Protein AF-A0A8S3Q9R0-F1 (afdb_monomer_lite)

Structure (mmCIF, N/CA/C/O backbone):
data_AF-A0A8S3Q9R0-F1
#
_entry.id   AF-A0A8S3Q9R0-F1
#
loop_
_atom_site.group_PDB
_atom_site.id
_atom_site.type_symbol
_atom_site.label_atom_id
_atom_site.label_alt_id
_atom_site.label_comp_id
_atom_site.label_asym_id
_atom_site.label_entity_id
_atom_site.label_seq_id
_atom_site.pdbx_PDB_ins_code
_atom_site.Cartn_x
_atom_site.Cartn_y
_atom_site.Cartn_z
_atom_site.occupancy
_atom_site.B_iso_or_equiv
_atom_site.auth_seq_id
_atom_site.auth_comp_id
_atom_site.auth_asym_id
_atom_site.auth_atom_id
_atom_site.pdbx_PDB_model_num
ATOM 1 N N . MET A 1 1 ? 3.281 2.546 2.974 1.00 94.62 1 MET A N 1
ATOM 2 C CA . MET A 1 1 ? 2.436 1.358 2.737 1.00 94.62 1 MET A CA 1
ATOM 3 C C . MET A 1 1 ? 1.298 1.338 3.746 1.00 94.62 1 MET A C 1
ATOM 5 O O . MET A 1 1 ? 1.481 1.822 4.859 1.00 94.62 1 MET A O 1
ATOM 9 N N . ALA A 1 2 ? 0.153 0.792 3.354 1.00 97.31 2 ALA A N 1
ATOM 10 C CA . ALA A 1 2 ? -0.956 0.462 4.240 1.00 97.31 2 ALA A CA 1
ATOM 11 C C . ALA A 1 2 ? -1.453 -0.947 3.883 1.00 97.31 2 ALA A C 1
ATOM 13 O O . ALA A 1 2 ? -1.323 -1.352 2.728 1.00 97.31 2 ALA A O 1
ATOM 14 N N . SER A 1 3 ? -1.985 -1.683 4.854 1.00 96.12 3 SER A N 1
ATOM 15 C CA . SER A 1 3 ? -2.584 -3.005 4.641 1.00 96.12 3 SER A CA 1
ATOM 16 C C . SER A 1 3 ? -3.823 -3.167 5.508 1.00 96.12 3 SER A C 1
ATOM 18 O O . SER A 1 3 ? -3.867 -2.636 6.617 1.00 96.12 3 SER A O 1
ATOM 20 N N . ILE A 1 4 ? -4.804 -3.918 5.019 1.00 93.12 4 ILE A N 1
ATOM 21 C CA . ILE A 1 4 ? -6.055 -4.173 5.728 1.00 93.12 4 ILE A CA 1
ATOM 22 C C . ILE A 1 4 ? -6.375 -5.661 5.685 1.00 93.12 4 ILE A C 1
ATOM 24 O O . ILE A 1 4 ? -6.266 -6.297 4.637 1.00 93.12 4 ILE A O 1
ATOM 28 N N . ASN A 1 5 ? -6.756 -6.217 6.830 1.00 89.56 5 ASN A N 1
ATOM 29 C CA . ASN A 1 5 ? -7.342 -7.547 6.893 1.00 89.56 5 ASN A CA 1
ATOM 30 C C . ASN A 1 5 ? -8.866 -7.388 6.948 1.00 89.56 5 ASN A C 1
ATOM 32 O O . ASN A 1 5 ? -9.390 -6.734 7.840 1.00 89.56 5 ASN A O 1
ATOM 36 N N . LEU A 1 6 ? -9.591 -7.965 5.990 1.00 83.06 6 LEU A N 1
ATOM 37 C CA . LEU A 1 6 ? -11.054 -7.853 5.957 1.00 83.06 6 LEU A CA 1
ATOM 38 C C . LEU A 1 6 ? -11.744 -8.804 6.947 1.00 83.06 6 LEU A C 1
ATOM 40 O O . LEU A 1 6 ? -12.882 -8.561 7.329 1.00 83.06 6 LEU A O 1
ATOM 44 N N . LYS A 1 7 ? -11.062 -9.869 7.398 1.00 84.12 7 LYS A N 1
ATOM 45 C CA . LYS A 1 7 ? -11.589 -10.800 8.415 1.00 84.12 7 LYS A CA 1
ATOM 46 C C . LYS A 1 7 ? -11.483 -10.237 9.831 1.00 84.12 7 LYS A C 1
ATOM 48 O O . LYS A 1 7 ? -12.257 -10.606 10.704 1.00 84.12 7 LYS A O 1
ATOM 53 N N . SER A 1 8 ? -10.505 -9.367 10.055 1.00 83.19 8 SER A N 1
ATOM 54 C CA . SER A 1 8 ? -10.305 -8.632 11.299 1.00 83.19 8 SER A CA 1
ATOM 55 C C . SER A 1 8 ? -10.005 -7.191 10.898 1.00 83.19 8 SER A C 1
ATOM 57 O O . SER A 1 8 ? -8.870 -6.985 10.467 1.00 83.19 8 SER A O 1
ATOM 59 N N . PRO A 1 9 ? -10.970 -6.247 10.963 1.00 76.94 9 PRO A N 1
ATOM 60 C CA . PRO A 1 9 ? -10.919 -4.924 10.320 1.00 76.94 9 PRO A CA 1
ATOM 61 C C . PRO A 1 9 ? -9.822 -4.024 10.913 1.00 76.94 9 PRO A C 1
ATOM 63 O O . PRO A 1 9 ? -10.070 -3.030 11.585 1.00 76.94 9 PRO A O 1
ATOM 66 N N . LEU A 1 10 ? -8.576 -4.410 10.668 1.00 87.75 10 LEU A N 1
ATOM 67 C CA . LEU A 1 10 ? -7.362 -3.844 11.215 1.00 87.75 10 LEU A CA 1
ATOM 68 C C . LEU A 1 10 ? -6.610 -3.198 10.063 1.00 87.75 10 LEU A C 1
ATOM 70 O O . LEU A 1 10 ? -6.057 -3.881 9.195 1.00 87.75 10 LEU A O 1
ATOM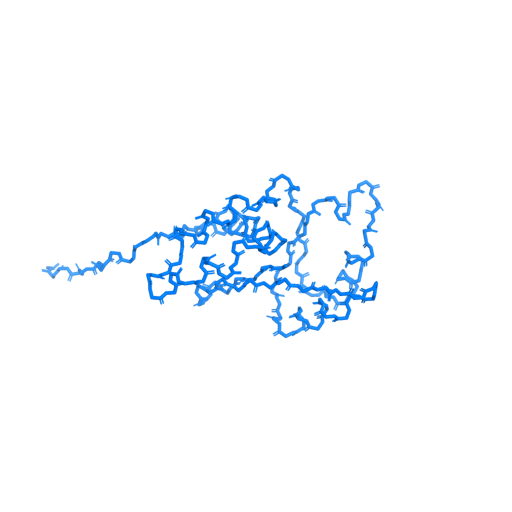 74 N N . LEU A 1 11 ? -6.585 -1.871 10.082 1.00 91.25 11 LEU A N 1
ATOM 75 C CA . LEU A 1 11 ? -5.776 -1.067 9.184 1.00 91.25 11 LEU A CA 1
ATOM 76 C C . LEU A 1 11 ? -4.384 -0.887 9.792 1.00 91.25 11 LEU A C 1
ATOM 78 O O . LEU A 1 11 ? -4.214 -0.246 10.824 1.00 91.25 11 LEU A O 1
ATOM 82 N N . THR A 1 12 ? -3.368 -1.437 9.135 1.00 93.12 12 THR A N 1
ATOM 83 C CA . THR A 1 12 ? -1.968 -1.276 9.539 1.00 93.12 12 THR A CA 1
ATOM 84 C C . THR A 1 12 ? -1.286 -0.245 8.653 1.00 93.12 12 THR A C 1
ATOM 86 O O . THR A 1 12 ? -1.210 -0.407 7.433 1.00 93.12 12 THR A O 1
ATOM 89 N N . LEU A 1 13 ? -0.734 0.800 9.269 1.00 94.62 13 LEU A N 1
ATOM 90 C CA . LEU A 1 13 ? 0.056 1.823 8.587 1.00 94.62 13 LEU A CA 1
ATOM 91 C C . LEU A 1 13 ? 1.547 1.539 8.751 1.00 94.62 13 LEU A C 1
ATOM 93 O O . LEU A 1 13 ? 2.018 1.118 9.805 1.00 94.62 13 LEU A O 1
ATOM 97 N N . SER A 1 14 ? 2.323 1.716 7.685 1.00 94.56 14 SER A N 1
ATOM 98 C CA . SER A 1 14 ? 3.768 1.486 7.732 1.00 94.56 14 SER A CA 1
ATOM 99 C C . SER A 1 14 ? 4.513 2.423 6.794 1.00 94.56 14 SER A C 1
ATOM 101 O O . SER A 1 14 ? 4.346 2.374 5.571 1.00 94.56 14 SER A O 1
ATOM 103 N N . GLN A 1 15 ? 5.368 3.262 7.376 1.00 95.62 15 GLN A N 1
ATOM 104 C CA . GLN A 1 15 ? 6.250 4.172 6.656 1.00 95.62 15 GLN A CA 1
ATOM 105 C C . GLN A 1 15 ? 7.688 3.967 7.126 1.00 95.62 15 GLN A C 1
ATOM 107 O O . GLN A 1 15 ? 7.995 4.121 8.305 1.00 95.62 15 GLN A O 1
ATOM 112 N N . PHE A 1 16 ? 8.563 3.632 6.187 1.00 95.62 16 PHE A N 1
ATOM 113 C CA . PHE A 1 16 ? 9.979 3.394 6.422 1.00 95.62 16 PHE A CA 1
ATOM 114 C C . PHE A 1 16 ? 10.766 3.763 5.166 1.00 95.62 16 PHE A C 1
ATOM 116 O O . PHE A 1 16 ? 10.240 3.687 4.056 1.00 95.62 16 PHE A O 1
ATOM 123 N N . SER A 1 17 ? 12.027 4.145 5.351 1.00 95.81 17 SER A N 1
ATOM 124 C CA . SER A 1 17 ? 12.972 4.303 4.246 1.00 95.81 17 SER A CA 1
ATOM 125 C C . SER A 1 17 ? 13.538 2.943 3.849 1.00 95.81 17 SER A C 1
ATOM 127 O O . SER A 1 17 ? 13.871 2.124 4.718 1.00 95.81 17 SER A O 1
ATOM 129 N N . ASP A 1 18 ? 13.675 2.727 2.546 1.00 96.19 18 ASP A N 1
ATOM 130 C CA . ASP A 1 18 ? 14.187 1.492 1.954 1.00 96.19 18 ASP A CA 1
ATOM 131 C C . ASP A 1 18 ? 15.445 1.757 1.115 1.00 96.19 18 ASP A C 1
ATOM 133 O O . ASP A 1 18 ? 15.799 2.908 0.841 1.00 96.19 18 ASP A O 1
ATOM 137 N N . THR A 1 19 ? 16.129 0.687 0.722 1.00 95.12 19 THR A N 1
ATOM 138 C CA . THR A 1 19 ? 17.221 0.734 -0.255 1.00 95.12 19 THR A CA 1
ATOM 139 C C . THR A 1 19 ? 16.663 0.651 -1.681 1.00 95.12 19 THR A C 1
ATOM 141 O O . THR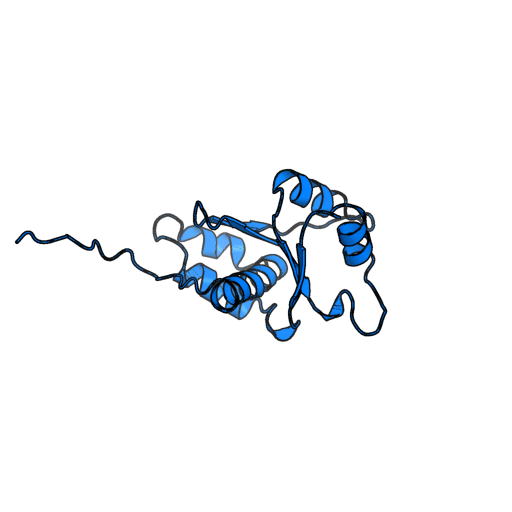 A 1 19 ? 15.516 0.245 -1.873 1.00 95.12 19 THR A O 1
ATOM 144 N N . PRO A 1 20 ? 17.462 0.952 -2.722 1.00 93.19 20 PRO A N 1
ATOM 145 C CA . PRO A 1 20 ? 17.038 0.770 -4.117 1.00 93.19 20 PRO A CA 1
ATOM 146 C C . PRO A 1 20 ? 16.644 -0.669 -4.493 1.00 93.19 20 PRO A C 1
ATOM 148 O O . PRO A 1 20 ? 16.048 -0.884 -5.545 1.00 93.19 20 PRO A O 1
ATOM 151 N N . THR A 1 21 ? 16.996 -1.648 -3.655 1.00 94.81 21 THR A N 1
ATOM 152 C CA . THR A 1 21 ? 16.628 -3.065 -3.786 1.00 94.81 21 THR A CA 1
ATOM 153 C C . THR A 1 21 ? 15.305 -3.422 -3.100 1.00 94.81 21 THR A C 1
ATOM 155 O O . THR A 1 21 ? 14.864 -4.559 -3.217 1.00 94.81 21 THR A O 1
ATOM 158 N N . TYR A 1 22 ? 14.665 -2.476 -2.402 1.00 96.94 22 TYR A N 1
ATOM 159 C CA . TYR A 1 22 ? 13.348 -2.620 -1.768 1.00 96.94 22 TYR A CA 1
ATOM 160 C C . TYR A 1 22 ? 13.205 -3.792 -0.783 1.00 96.94 22 TYR A C 1
ATOM 162 O O . TYR A 1 22 ? 12.107 -4.321 -0.594 1.00 96.94 22 TYR A O 1
ATOM 170 N N . VAL A 1 23 ? 14.299 -4.206 -0.137 1.00 96.94 23 VAL A N 1
ATOM 171 C CA . VAL A 1 23 ? 14.318 -5.398 0.727 1.00 96.94 23 VAL A CA 1
ATOM 172 C C . VAL A 1 23 ? 13.266 -5.297 1.829 1.00 96.94 23 VAL A C 1
ATOM 174 O O . VAL A 1 23 ? 12.520 -6.248 2.044 1.00 96.94 23 VAL A O 1
ATOM 177 N N . LYS A 1 24 ? 13.130 -4.138 2.489 1.00 97.62 24 LYS A N 1
ATOM 178 C CA . LYS A 1 24 ? 12.163 -3.991 3.590 1.00 97.62 24 LYS A CA 1
ATOM 179 C C . LYS A 1 24 ? 10.723 -4.089 3.096 1.00 97.62 24 LYS A C 1
ATOM 181 O O . LYS A 1 24 ? 9.883 -4.689 3.766 1.00 97.62 24 LYS A O 1
ATOM 186 N N . THR A 1 25 ? 10.438 -3.505 1.936 1.00 96.94 25 THR A N 1
ATOM 187 C CA . THR A 1 25 ? 9.112 -3.548 1.310 1.00 96.94 25 THR A CA 1
ATOM 188 C C . THR A 1 25 ? 8.731 -4.979 0.952 1.00 96.94 25 THR A C 1
ATOM 190 O O . THR A 1 25 ? 7.664 -5.439 1.354 1.00 96.94 25 THR A O 1
ATOM 193 N N . ILE A 1 26 ? 9.627 -5.703 0.278 1.00 97.44 26 ILE A N 1
ATOM 194 C CA . ILE A 1 26 ? 9.411 -7.099 -0.113 1.00 97.44 26 ILE A CA 1
ATOM 195 C C . ILE A 1 26 ? 9.248 -8.001 1.111 1.00 97.44 26 ILE A C 1
ATOM 197 O O . ILE A 1 26 ? 8.260 -8.728 1.197 1.00 97.44 26 ILE A O 1
ATOM 201 N N . THR A 1 27 ? 10.143 -7.908 2.099 1.00 97.19 27 THR A N 1
ATOM 202 C CA . THR A 1 27 ? 10.028 -8.687 3.341 1.00 97.19 27 THR A CA 1
ATOM 203 C C . THR A 1 27 ? 8.695 -8.432 4.034 1.00 97.19 27 THR A C 1
ATOM 205 O O . THR A 1 27 ? 8.053 -9.362 4.518 1.00 97.19 27 THR A O 1
ATOM 208 N N . LYS A 1 28 ? 8.223 -7.182 4.062 1.00 96.94 28 LYS A N 1
ATOM 209 C CA . LYS A 1 28 ? 6.943 -6.883 4.698 1.00 96.94 28 LYS A CA 1
ATOM 210 C C . LYS A 1 28 ? 5.753 -7.456 3.924 1.00 96.94 28 LYS A C 1
ATOM 212 O O . LYS A 1 28 ? 4.822 -7.932 4.562 1.00 96.94 28 LYS A O 1
ATOM 217 N N . LEU A 1 29 ? 5.789 -7.473 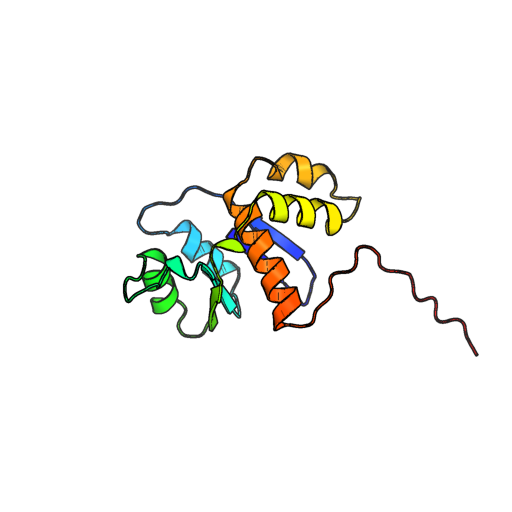2.591 1.00 96.94 29 LEU A N 1
ATOM 218 C CA . LEU A 1 29 ? 4.776 -8.162 1.781 1.00 96.94 29 LEU A CA 1
ATOM 219 C C . LEU A 1 29 ? 4.787 -9.680 2.025 1.00 96.94 29 LEU A C 1
ATOM 221 O O . LEU A 1 29 ? 3.724 -10.272 2.170 1.00 96.94 29 LEU A O 1
ATOM 225 N N . GLN A 1 30 ? 5.965 -10.297 2.158 1.00 96.38 30 GLN A N 1
ATOM 226 C CA . GLN A 1 30 ? 6.093 -11.724 2.486 1.00 96.38 30 GLN A CA 1
ATOM 227 C C . GLN A 1 30 ? 5.507 -12.068 3.861 1.00 96.38 30 GLN A C 1
ATOM 229 O O . GLN A 1 30 ? 4.894 -13.116 4.014 1.00 96.38 30 GLN A O 1
ATOM 234 N N . ILE A 1 31 ? 5.660 -11.184 4.852 1.00 95.44 31 ILE A N 1
ATOM 235 C CA . ILE A 1 31 ? 5.050 -11.359 6.181 1.00 95.44 31 ILE A CA 1
ATOM 236 C C . ILE A 1 31 ? 3.526 -11.198 6.112 1.00 95.44 31 ILE A C 1
ATOM 238 O O . ILE A 1 31 ? 2.799 -11.915 6.793 1.00 95.44 31 ILE A O 1
ATOM 242 N N . LEU A 1 32 ? 3.040 -10.244 5.314 1.00 94.62 32 LEU A N 1
ATOM 243 C CA . LEU A 1 32 ? 1.611 -9.943 5.205 1.00 94.62 32 LEU A CA 1
ATOM 244 C C . LEU A 1 32 ? 0.831 -10.978 4.386 1.00 94.62 32 LEU A C 1
ATOM 246 O O . LEU A 1 32 ? -0.372 -11.098 4.600 1.00 94.62 32 LEU A O 1
ATOM 250 N N . LEU A 1 33 ? 1.489 -11.683 3.458 1.00 94.94 33 LEU A N 1
ATOM 251 C CA . LEU A 1 33 ? 0.871 -12.638 2.526 1.00 94.94 33 LEU A CA 1
ATOM 252 C C . LEU A 1 33 ? -0.414 -12.080 1.873 1.00 94.94 33 LEU A C 1
ATOM 254 O O . LEU A 1 33 ? -1.496 -12.650 2.038 1.00 94.94 33 LEU A O 1
ATOM 258 N N . PRO A 1 34 ? -0.332 -10.936 1.167 1.00 95.25 34 PRO A N 1
ATOM 259 C CA . PRO A 1 34 ? -1.510 -10.285 0.615 1.00 95.25 34 PRO A CA 1
ATOM 260 C C . PRO A 1 34 ? -2.167 -11.134 -0.478 1.00 95.25 34 PRO A C 1
ATOM 262 O O . PRO A 1 34 ? -1.498 -11.683 -1.354 1.00 95.25 34 PRO A O 1
ATOM 265 N N . VAL A 1 35 ? -3.501 -11.165 -0.461 1.00 93.69 35 VAL A N 1
ATOM 266 C CA . VAL A 1 35 ? -4.313 -11.727 -1.556 1.00 93.69 35 VAL A CA 1
ATOM 267 C C . VAL A 1 35 ? -4.339 -10.801 -2.773 1.00 93.69 35 VAL A C 1
ATOM 269 O O . VAL A 1 35 ? -4.428 -11.255 -3.911 1.00 93.69 35 VAL A O 1
ATOM 272 N N . GLU A 1 36 ? -4.219 -9.497 -2.528 1.00 95.44 36 GLU A N 1
ATOM 273 C CA . GLU A 1 36 ? -4.215 -8.461 -3.547 1.00 95.44 36 GLU A CA 1
ATOM 274 C C . GLU A 1 36 ? -3.313 -7.301 -3.115 1.00 95.44 36 GLU A C 1
ATOM 276 O O . GLU A 1 36 ? -3.309 -6.890 -1.950 1.00 95.44 36 GLU A O 1
ATOM 281 N N . ILE A 1 37 ? -2.545 -6.775 -4.064 1.00 97.06 37 ILE A N 1
ATOM 282 C CA . ILE A 1 37 ? -1.706 -5.592 -3.911 1.00 97.06 37 ILE A CA 1
ATOM 283 C C . ILE A 1 37 ? -2.240 -4.523 -4.858 1.00 97.06 37 ILE A C 1
ATOM 285 O O . ILE A 1 37 ? -2.412 -4.755 -6.052 1.00 97.06 37 ILE A O 1
ATOM 289 N N . ILE A 1 38 ? -2.454 -3.320 -4.329 1.00 96.44 38 ILE A N 1
ATOM 290 C CA . ILE A 1 38 ? -2.783 -2.153 -5.143 1.00 96.44 38 ILE A CA 1
ATOM 291 C C . ILE A 1 38 ? -1.575 -1.228 -5.261 1.00 96.44 38 ILE A C 1
ATOM 293 O O . ILE A 1 38 ? -0.861 -0.978 -4.285 1.00 96.44 38 ILE A O 1
ATOM 297 N N . MET A 1 39 ? -1.357 -0.677 -6.451 1.00 96.69 39 MET A N 1
ATOM 298 C CA . MET A 1 39 ? -0.301 0.304 -6.710 1.00 96.69 39 MET A CA 1
ATOM 299 C C . MET A 1 39 ? -0.855 1.487 -7.514 1.00 96.69 39 MET A C 1
ATOM 301 O O . MET A 1 39 ? -1.853 1.334 -8.219 1.00 96.69 39 MET A O 1
ATOM 305 N N . PRO A 1 40 ? -0.245 2.685 -7.434 1.00 96.50 40 PRO A N 1
ATOM 306 C CA . PRO A 1 40 ? -0.619 3.788 -8.311 1.00 96.50 40 PRO A CA 1
ATOM 307 C C . PRO A 1 40 ? -0.487 3.384 -9.783 1.00 96.50 40 PRO A C 1
ATOM 309 O O . PRO A 1 40 ? 0.502 2.758 -10.150 1.00 96.50 40 PRO A O 1
ATOM 312 N N . ASN A 1 41 ? -1.420 3.795 -10.641 1.00 94.81 41 ASN A N 1
ATOM 313 C CA . ASN A 1 41 ? -1.377 3.526 -12.084 1.00 94.81 41 ASN A CA 1
ATOM 314 C C . ASN A 1 41 ? -0.069 4.003 -12.734 1.00 94.81 41 ASN A C 1
ATOM 316 O O . ASN A 1 41 ? 0.460 3.338 -13.616 1.00 94.81 41 ASN A O 1
ATOM 320 N N . THR A 1 42 ? 0.505 5.096 -12.227 1.00 95.00 42 THR A N 1
ATOM 321 C CA . THR A 1 42 ? 1.808 5.632 -12.646 1.00 95.00 42 THR A CA 1
ATOM 322 C C . THR A 1 42 ? 2.977 4.667 -12.407 1.00 95.00 42 THR A C 1
ATOM 324 O O . THR A 1 42 ? 4.075 4.916 -12.891 1.00 95.00 42 THR A O 1
ATOM 327 N N . ALA A 1 43 ? 2.792 3.589 -11.635 1.00 93.69 43 ALA A N 1
ATOM 328 C CA . ALA A 1 43 ? 3.820 2.576 -11.405 1.00 93.69 43 ALA A CA 1
ATOM 329 C C . ALA A 1 43 ? 4.050 1.658 -12.620 1.00 93.69 43 ALA A C 1
ATOM 331 O O . ALA A 1 43 ? 5.099 1.013 -12.681 1.00 93.69 43 ALA A O 1
ATOM 332 N N . CYS A 1 44 ? 3.091 1.605 -13.550 1.00 91.81 44 CYS A N 1
ATOM 333 C CA . CYS A 1 44 ? 3.110 0.774 -14.756 1.00 91.81 44 CYS A CA 1
ATOM 334 C C . CYS A 1 44 ? 2.503 1.494 -15.980 1.00 91.81 44 CYS A C 1
ATOM 336 O O . CYS A 1 44 ? 1.996 0.855 -16.901 1.00 91.81 44 CYS A O 1
ATOM 338 N N . GLU A 1 45 ? 2.490 2.827 -15.977 1.00 89.69 45 GLU A N 1
ATOM 339 C CA . GLU A 1 45 ? 1.841 3.629 -17.017 1.00 89.69 45 GLU A CA 1
ATOM 340 C C . GLU A 1 45 ? 2.670 3.660 -18.312 1.00 89.69 45 GLU A C 1
ATOM 342 O O . GLU A 1 45 ? 3.898 3.764 -18.287 1.00 89.69 45 GLU A O 1
ATOM 347 N N . SER A 1 46 ? 1.989 3.584 -19.461 1.00 79.50 46 SER A N 1
ATOM 348 C CA . SER A 1 46 ? 2.586 3.737 -20.801 1.00 79.50 46 SER A CA 1
ATOM 349 C C . SER A 1 46 ? 3.765 2.796 -21.099 1.00 79.50 46 SER A C 1
ATOM 351 O O . SER A 1 46 ? 4.707 3.174 -21.791 1.00 79.50 46 SER A O 1
ATOM 353 N N . GLY A 1 47 ? 3.731 1.571 -20.564 1.00 76.19 47 GLY A N 1
ATOM 354 C CA . GLY A 1 47 ? 4.772 0.556 -20.775 1.00 76.19 47 GLY A CA 1
ATOM 355 C C . GLY A 1 47 ? 6.030 0.737 -19.918 1.00 76.19 47 GLY A C 1
ATOM 356 O O . GLY A 1 47 ? 6.894 -0.136 -19.922 1.00 76.19 47 GLY A O 1
ATOM 357 N N . ASN A 1 48 ? 6.121 1.816 -19.134 1.00 85.12 48 ASN A N 1
ATOM 358 C CA . ASN A 1 48 ? 7.214 2.030 -18.194 1.00 85.12 48 ASN A CA 1
ATOM 359 C C . ASN A 1 48 ? 6.826 1.488 -16.817 1.00 85.12 48 ASN A C 1
ATOM 361 O O . ASN A 1 48 ? 6.029 2.081 -16.091 1.00 85.12 48 ASN A O 1
ATOM 365 N N . MET A 1 49 ? 7.420 0.356 -16.444 1.00 92.88 49 MET A N 1
ATOM 366 C CA . MET A 1 49 ? 7.278 -0.202 -15.104 1.00 92.88 49 MET A CA 1
ATOM 367 C C . MET A 1 49 ? 8.360 0.351 -14.182 1.00 92.88 49 MET A C 1
ATOM 369 O O . MET A 1 49 ? 9.551 0.350 -14.496 1.00 92.88 49 MET A O 1
ATOM 373 N N . THR A 1 50 ? 7.946 0.824 -13.011 1.00 94.75 50 THR A N 1
ATOM 374 C CA . THR A 1 50 ? 8.895 1.167 -11.950 1.00 94.75 50 THR A CA 1
ATOM 375 C C . THR A 1 50 ? 9.605 -0.090 -11.454 1.00 94.75 50 THR A C 1
ATOM 377 O O . THR A 1 50 ? 9.021 -1.171 -11.423 1.00 94.75 50 THR A O 1
ATOM 380 N N . LYS A 1 51 ? 10.845 0.060 -10.971 1.00 95.00 51 LYS A N 1
ATOM 381 C CA . LYS A 1 51 ? 11.629 -1.056 -10.408 1.00 95.00 51 LYS A CA 1
ATOM 382 C C . LYS A 1 51 ? 10.864 -1.842 -9.341 1.00 95.00 51 LYS A C 1
ATOM 384 O O . LYS A 1 51 ? 10.933 -3.064 -9.323 1.00 95.00 51 LYS A O 1
ATOM 389 N N . LEU A 1 52 ? 10.132 -1.144 -8.469 1.00 95.44 52 LEU A N 1
ATOM 390 C CA . LEU A 1 52 ? 9.322 -1.786 -7.436 1.00 95.44 52 LEU A CA 1
ATOM 391 C C . LEU A 1 52 ? 8.149 -2.571 -8.033 1.00 95.44 52 LEU A C 1
ATOM 393 O O . LEU A 1 52 ? 7.894 -3.680 -7.583 1.00 95.44 52 LEU A O 1
ATOM 397 N N . PHE A 1 53 ? 7.455 -2.020 -9.034 1.00 95.62 53 PHE A N 1
ATOM 398 C CA . PHE A 1 53 ? 6.357 -2.723 -9.700 1.00 95.62 53 PHE A CA 1
ATOM 399 C C . PHE A 1 53 ? 6.849 -4.022 -10.341 1.00 95.62 53 PHE A C 1
ATOM 401 O O . PHE A 1 53 ? 6.277 -5.073 -10.080 1.00 95.62 53 PHE A O 1
ATOM 408 N N . THR A 1 54 ? 7.948 -3.965 -11.101 1.00 95.12 54 THR A N 1
ATOM 409 C CA . THR A 1 54 ? 8.565 -5.157 -11.702 1.00 95.12 54 THR A CA 1
ATOM 410 C C . THR A 1 54 ? 8.954 -6.176 -10.634 1.00 95.12 54 THR A C 1
ATOM 412 O O . THR A 1 54 ? 8.573 -7.334 -10.728 1.00 95.12 54 THR A O 1
ATOM 415 N N . LEU A 1 55 ? 9.619 -5.739 -9.561 1.00 96.25 55 LEU A N 1
ATOM 416 C CA . LEU A 1 55 ? 10.040 -6.629 -8.478 1.00 96.25 55 LEU A CA 1
ATOM 417 C C . LEU A 1 55 ? 8.860 -7.331 -7.787 1.00 96.25 55 LEU A C 1
ATOM 419 O O . LEU A 1 55 ? 8.947 -8.516 -7.477 1.00 96.25 55 LEU A O 1
ATOM 423 N N . VAL A 1 56 ? 7.766 -6.607 -7.536 1.00 96.25 56 VAL A N 1
ATOM 424 C CA . VAL A 1 56 ? 6.550 -7.180 -6.944 1.00 96.25 56 VAL A CA 1
ATOM 425 C C . VAL A 1 56 ? 5.885 -8.148 -7.921 1.00 96.25 56 VAL A C 1
ATOM 427 O O . VAL A 1 56 ? 5.541 -9.257 -7.525 1.00 96.25 56 VAL A O 1
ATOM 430 N N . ASN A 1 57 ? 5.751 -7.758 -9.188 1.00 94.00 57 ASN A N 1
ATOM 431 C CA . ASN A 1 57 ? 5.164 -8.592 -10.233 1.00 94.00 57 ASN A CA 1
ATOM 432 C C . ASN A 1 57 ? 5.927 -9.919 -10.412 1.00 94.00 57 ASN A C 1
ATOM 434 O O . ASN A 1 57 ? 5.307 -10.968 -10.556 1.00 94.00 57 ASN A O 1
ATOM 438 N N . ASP A 1 58 ? 7.259 -9.883 -10.334 1.00 94.75 58 ASP A N 1
ATOM 439 C CA . ASP A 1 58 ? 8.108 -11.064 -10.513 1.00 94.75 58 ASP A CA 1
ATOM 440 C C . ASP A 1 58 ? 8.108 -11.990 -9.285 1.00 94.75 58 ASP A C 1
ATOM 442 O O . ASP A 1 58 ? 8.163 -13.210 -9.426 1.00 94.75 58 ASP A O 1
ATOM 446 N N . GLN A 1 59 ? 8.057 -11.436 -8.067 1.00 95.88 59 GLN A N 1
ATOM 447 C CA . GLN A 1 59 ? 8.139 -12.235 -6.834 1.00 95.88 59 GLN A CA 1
ATOM 448 C C . GLN A 1 59 ? 6.784 -12.720 -6.304 1.00 95.88 59 GLN A C 1
ATOM 450 O O . GLN A 1 59 ? 6.740 -13.705 -5.567 1.00 95.88 59 GLN A O 1
ATOM 455 N N . PHE A 1 60 ? 5.684 -12.056 -6.662 1.00 95.88 60 PHE A N 1
ATOM 456 C CA . PHE A 1 60 ? 4.342 -12.340 -6.144 1.00 95.88 60 PHE A CA 1
ATOM 457 C C . PHE A 1 60 ? 3.384 -12.777 -7.259 1.00 95.88 60 PHE A C 1
ATOM 459 O O . PHE A 1 60 ? 2.270 -12.276 -7.370 1.00 95.88 60 PHE A O 1
ATOM 466 N N . VAL A 1 61 ? 3.798 -13.759 -8.066 1.00 92.69 61 VAL A N 1
ATOM 467 C CA . VAL A 1 61 ? 3.051 -14.251 -9.246 1.00 92.69 61 VAL A CA 1
ATOM 468 C C . VAL A 1 61 ? 1.638 -14.776 -8.952 1.00 92.69 61 VAL A C 1
ATOM 470 O O . VAL A 1 61 ? 0.802 -14.826 -9.847 1.00 92.69 61 VAL A O 1
ATOM 473 N N . ASN A 1 62 ? 1.365 -15.164 -7.703 1.00 92.50 62 ASN A N 1
ATOM 474 C CA . ASN A 1 62 ? 0.062 -15.673 -7.260 1.00 92.50 62 ASN A CA 1
ATOM 475 C C . ASN A 1 62 ? -0.785 -14.613 -6.529 1.00 92.50 62 ASN A C 1
ATOM 477 O O . ASN A 1 62 ? -1.859 -14.932 -6.022 1.00 92.50 62 ASN A O 1
ATOM 481 N N . THR A 1 63 ? -0.301 -13.375 -6.431 1.00 95.69 63 THR A N 1
ATOM 482 C CA . THR A 1 63 ? -1.008 -12.261 -5.795 1.00 95.69 63 THR A CA 1
ATOM 483 C C . THR A 1 63 ? -1.589 -11.359 -6.876 1.00 95.69 63 THR A C 1
ATOM 485 O O . THR A 1 63 ? -0.886 -10.964 -7.803 1.00 95.69 63 THR A O 1
ATOM 488 N N . SER A 1 64 ? -2.869 -10.998 -6.753 1.00 94.50 64 SER A N 1
ATOM 489 C CA . SER A 1 64 ? -3.492 -10.078 -7.709 1.00 94.50 64 SER A CA 1
ATOM 490 C C . SER A 1 64 ? -2.863 -8.688 -7.598 1.00 94.50 64 SER A C 1
ATOM 492 O O . SER A 1 64 ? -2.659 -8.191 -6.487 1.00 94.50 64 SER A O 1
ATOM 494 N N . LEU A 1 65 ? -2.549 -8.060 -8.732 1.00 94.88 65 LEU A N 1
ATOM 495 C CA . LEU A 1 65 ? -1.936 -6.736 -8.783 1.00 94.88 65 LEU A CA 1
ATOM 496 C C . LEU A 1 65 ? -2.849 -5.770 -9.538 1.00 94.88 65 LEU A C 1
ATOM 498 O O . LEU A 1 65 ? -3.060 -5.908 -10.742 1.00 94.88 65 LEU A O 1
ATOM 502 N N . SER A 1 66 ? -3.359 -4.768 -8.824 1.00 93.62 66 SER A N 1
ATOM 503 C CA . SER A 1 66 ? -4.356 -3.829 -9.340 1.00 93.62 66 SER A CA 1
ATOM 504 C C . SER A 1 66 ? -3.817 -2.398 -9.374 1.00 93.62 66 SER A C 1
ATOM 506 O O . SER A 1 66 ? -3.279 -1.874 -8.394 1.00 93.62 66 SER A O 1
ATOM 508 N N . ALA A 1 67 ? -3.978 -1.732 -10.517 1.00 93.81 67 ALA A N 1
ATOM 509 C CA . ALA A 1 67 ? -3.587 -0.338 -10.700 1.00 93.81 67 ALA A CA 1
ATOM 510 C C . ALA A 1 67 ? -4.717 0.615 -10.273 1.00 93.81 67 ALA A C 1
ATOM 512 O O . ALA A 1 67 ? -5.838 0.542 -10.771 1.00 93.81 67 ALA A O 1
ATOM 513 N N . VAL A 1 68 ? -4.412 1.563 -9.385 1.00 94.81 68 VAL A N 1
ATOM 514 C CA . VAL A 1 68 ? -5.359 2.558 -8.855 1.00 94.81 68 VAL A CA 1
ATOM 515 C C . VAL A 1 68 ? -4.919 3.960 -9.261 1.00 94.81 68 VAL A C 1
ATOM 517 O O . VAL A 1 68 ? -3.739 4.292 -9.186 1.00 94.81 68 VAL A O 1
ATOM 520 N N . GLN A 1 69 ? -5.852 4.824 -9.673 1.00 95.12 69 GLN A N 1
ATOM 521 C CA . GLN A 1 69 ? -5.496 6.180 -10.110 1.00 95.12 69 GLN A CA 1
ATOM 522 C C . GLN A 1 69 ? -4.739 6.943 -9.011 1.00 95.12 69 GLN A C 1
ATOM 524 O O . GLN A 1 69 ? -5.211 7.058 -7.876 1.00 95.12 69 GLN A O 1
ATOM 529 N N . ARG A 1 70 ? -3.596 7.543 -9.367 1.00 96.12 70 ARG A N 1
ATOM 530 C CA . ARG A 1 70 ? -2.704 8.269 -8.443 1.00 96.12 70 ARG A CA 1
ATOM 531 C C . ARG A 1 70 ? -3.412 9.338 -7.605 1.00 96.12 70 ARG A C 1
ATOM 533 O O . ARG A 1 70 ? -2.981 9.589 -6.478 1.00 96.12 70 ARG A O 1
ATOM 540 N N . LYS A 1 71 ? -4.498 9.930 -8.115 1.00 96.06 71 LYS A N 1
ATOM 541 C CA . LYS A 1 71 ? -5.313 10.939 -7.414 1.00 96.06 71 LYS A CA 1
ATOM 542 C C . LYS A 1 71 ? -5.915 10.443 -6.092 1.00 96.06 71 LYS A C 1
ATOM 544 O O . LYS A 1 71 ? -6.168 11.254 -5.208 1.00 96.06 71 LYS A O 1
ATOM 549 N N . TYR A 1 72 ? -6.126 9.132 -5.949 1.00 96.56 72 TYR A N 1
ATOM 550 C CA . TYR A 1 72 ? -6.669 8.538 -4.723 1.00 96.56 72 TYR A CA 1
ATOM 551 C C . TYR A 1 72 ? -5.613 8.359 -3.625 1.00 96.56 72 TYR A C 1
ATOM 553 O O . TYR A 1 72 ? -5.965 8.206 -2.460 1.00 96.56 72 TYR A O 1
ATOM 561 N N . PHE A 1 73 ? -4.324 8.442 -3.964 1.00 97.69 73 PHE A N 1
ATOM 562 C CA . PHE A 1 73 ? -3.235 8.424 -2.990 1.00 97.69 73 PHE A CA 1
ATOM 563 C C . PHE A 1 73 ? -3.046 9.826 -2.399 1.00 97.69 73 PHE A C 1
ATOM 565 O O . PHE A 1 73 ? -2.194 10.600 -2.848 1.00 97.69 73 PHE A O 1
ATOM 572 N N . ASN A 1 74 ? -3.879 10.163 -1.416 1.00 97.44 74 ASN A N 1
ATOM 573 C CA . ASN A 1 74 ? -3.983 11.502 -0.843 1.00 97.44 74 ASN A CA 1
ATOM 574 C C . ASN A 1 74 ? -3.873 11.443 0.688 1.00 97.44 74 ASN A C 1
ATOM 576 O O . ASN A 1 74 ? -4.714 10.846 1.350 1.00 97.44 74 ASN A O 1
ATOM 580 N N . GLU A 1 75 ? -2.827 12.053 1.242 1.00 96.94 75 GLU A N 1
ATOM 581 C CA . GLU A 1 75 ? -2.551 12.040 2.684 1.00 96.94 75 GLU A CA 1
ATOM 582 C C . GLU A 1 75 ? -3.673 12.692 3.502 1.00 96.94 75 GLU A C 1
ATOM 584 O O . GLU A 1 75 ? -4.146 12.075 4.452 1.00 96.94 75 GLU A O 1
ATOM 589 N N . ALA A 1 76 ? -4.166 13.862 3.084 1.00 96.06 76 ALA A N 1
ATOM 590 C CA . ALA A 1 76 ? -5.220 14.585 3.794 1.00 96.06 76 ALA A CA 1
ATOM 591 C C . ALA A 1 76 ? -6.524 13.772 3.891 1.00 96.06 76 ALA A C 1
ATOM 593 O O . ALA A 1 76 ? -7.204 13.784 4.915 1.00 96.06 76 ALA A O 1
ATOM 594 N N . ARG A 1 77 ? -6.866 13.011 2.844 1.00 95.75 77 ARG A N 1
ATOM 595 C CA . ARG A 1 77 ? -7.956 12.020 2.900 1.00 95.75 77 ARG A CA 1
ATOM 596 C C . ARG A 1 77 ? -7.614 10.857 3.830 1.00 95.75 77 ARG A C 1
ATOM 598 O O . ARG A 1 77 ? -8.478 10.382 4.554 1.00 95.75 77 ARG A O 1
ATOM 605 N N . GLY A 1 78 ? -6.365 10.404 3.817 1.00 95.31 78 GLY A N 1
ATOM 606 C CA . GLY A 1 78 ? -5.882 9.315 4.662 1.00 95.31 78 GLY A CA 1
ATOM 607 C C . GLY A 1 78 ? -6.037 9.613 6.147 1.00 95.31 78 GLY A C 1
ATOM 608 O O . GLY A 1 78 ? -6.567 8.781 6.876 1.00 95.31 78 GLY A O 1
ATOM 609 N N . ILE A 1 79 ? -5.638 10.808 6.593 1.00 94.50 79 ILE A N 1
ATOM 610 C CA . ILE A 1 79 ? -5.789 11.197 8.000 1.00 94.50 79 ILE A CA 1
ATOM 611 C C . ILE A 1 79 ? -7.260 11.382 8.388 1.00 94.50 79 ILE A C 1
ATOM 613 O O . ILE A 1 79 ? -7.637 11.034 9.502 1.00 94.50 79 ILE A O 1
ATOM 617 N N . GLN A 1 80 ? -8.116 11.848 7.470 1.00 93.75 80 GLN A N 1
ATOM 618 C CA . GLN A 1 80 ? -9.566 11.886 7.700 1.00 93.75 80 GLN A CA 1
ATOM 619 C C . GLN A 1 80 ? -10.137 10.483 7.933 1.00 93.75 80 GLN A C 1
ATOM 621 O O . GLN A 1 80 ? -10.880 10.292 8.889 1.00 93.75 80 GLN A O 1
ATOM 626 N N . TYR A 1 81 ? -9.738 9.495 7.128 1.00 91.94 81 TYR A N 1
ATOM 627 C CA . TYR A 1 81 ? -10.157 8.110 7.343 1.00 91.94 81 TYR A CA 1
ATOM 628 C C . TYR A 1 81 ? -9.638 7.540 8.660 1.00 91.94 81 TYR A C 1
ATOM 630 O O . TYR A 1 81 ? -10.382 6.854 9.348 1.00 91.94 81 TYR A O 1
ATOM 638 N N . VAL A 1 82 ? -8.394 7.838 9.048 1.00 91.19 82 VAL A N 1
ATOM 639 C CA . VAL A 1 82 ? -7.886 7.424 10.366 1.00 91.19 82 VAL A CA 1
ATOM 640 C C . VAL A 1 82 ? -8.751 8.016 11.478 1.00 91.19 82 VAL A C 1
ATOM 642 O O . VAL A 1 82 ? -9.129 7.289 12.382 1.00 91.19 82 VAL A O 1
ATOM 645 N N . LYS A 1 83 ? -9.123 9.296 11.399 1.00 89.81 83 LYS A N 1
ATOM 646 C CA . LYS A 1 83 ? -9.979 9.948 12.405 1.00 89.81 83 LYS A CA 1
ATOM 647 C C . LYS A 1 83 ? -11.361 9.320 12.534 1.00 89.81 83 LYS A C 1
ATOM 649 O O . LYS A 1 83 ? -11.872 9.226 13.640 1.00 89.81 83 LYS A O 1
ATOM 654 N N . GLN A 1 84 ? -11.957 8.950 11.406 1.00 87.94 84 GLN A N 1
ATOM 655 C CA . GLN A 1 84 ? -13.303 8.379 11.351 1.00 87.94 84 GLN A CA 1
ATOM 656 C C . GLN A 1 84 ? -13.304 6.921 11.821 1.00 87.94 84 GLN A C 1
ATOM 658 O O . GLN A 1 84 ? -14.054 6.543 12.712 1.00 87.94 84 GLN A O 1
ATOM 663 N N . LEU A 1 85 ? -12.382 6.120 11.283 1.00 84.94 85 LEU A N 1
ATOM 664 C CA . LEU A 1 85 ? -12.376 4.669 11.459 1.00 84.94 85 LEU A CA 1
ATOM 665 C C . LEU A 1 85 ? -11.638 4.194 12.716 1.00 84.94 85 LEU A C 1
ATOM 667 O O . LEU A 1 85 ? -11.721 3.015 13.064 1.00 84.94 85 LEU A O 1
ATOM 671 N N . CYS A 1 86 ? -10.858 5.060 13.367 1.00 84.88 86 CYS A N 1
ATOM 672 C CA . CYS A 1 86 ? -10.141 4.689 14.580 1.00 84.88 86 CYS A CA 1
ATOM 673 C C . CYS A 1 86 ? -11.109 4.605 15.759 1.00 84.88 86 CYS A C 1
ATOM 675 O O . CYS A 1 86 ? -11.855 5.543 16.038 1.00 84.88 86 CYS A O 1
ATOM 677 N N . VAL A 1 87 ? -11.062 3.489 16.485 1.00 84.06 87 VAL A N 1
ATOM 678 C CA . VAL A 1 87 ? -11.838 3.354 17.718 1.00 84.06 87 VAL A CA 1
ATOM 679 C C . VAL A 1 87 ? -11.289 4.306 18.793 1.00 84.06 87 VAL A C 1
ATOM 681 O O . VAL A 1 87 ? -10.074 4.541 18.836 1.00 84.06 87 VAL A O 1
ATOM 684 N N . PRO A 1 88 ? -12.145 4.872 19.664 1.00 82.62 88 PRO A N 1
ATOM 685 C CA . PRO A 1 88 ? -11.744 5.905 20.625 1.00 82.62 88 PRO A CA 1
ATOM 686 C C . PRO A 1 88 ? -10.544 5.527 21.507 1.00 82.62 88 PRO A C 1
ATOM 688 O O . PRO A 1 88 ? -9.722 6.383 21.851 1.00 82.62 88 PRO A O 1
ATOM 691 N N . GLU A 1 89 ? -10.404 4.240 21.829 1.00 83.00 89 GLU A N 1
ATOM 692 C CA . GLU A 1 89 ? -9.325 3.669 22.639 1.00 83.00 89 GLU A CA 1
ATOM 693 C C . GLU A 1 89 ? -7.938 3.816 21.991 1.00 83.00 89 GLU A C 1
ATOM 695 O O . GLU A 1 89 ? -6.930 3.814 22.695 1.00 83.00 89 GLU A O 1
ATOM 700 N N . PHE A 1 90 ? -7.875 3.991 20.667 1.00 80.38 90 PHE A N 1
ATOM 701 C CA . PHE A 1 90 ? -6.642 4.211 19.905 1.00 80.38 90 PHE A CA 1
ATOM 702 C C . PHE A 1 90 ? -6.533 5.641 19.353 1.00 80.38 90 PHE A C 1
ATOM 704 O O . PHE A 1 90 ? -5.767 5.896 18.426 1.00 80.38 90 PHE A O 1
ATOM 711 N N . SER A 1 91 ? -7.254 6.607 19.926 1.00 79.62 91 SER A N 1
ATOM 712 C CA . SER A 1 91 ? -7.231 8.015 19.486 1.00 79.62 91 SER A CA 1
ATOM 713 C C . SER A 1 91 ? -5.828 8.646 19.446 1.00 79.62 91 SER A C 1
ATOM 715 O O . SER A 1 91 ? -5.565 9.520 18.620 1.00 79.62 91 SER A O 1
ATOM 717 N N . THR A 1 92 ? -4.882 8.164 20.257 1.00 86.50 92 THR A N 1
ATOM 718 C CA . THR A 1 92 ? -3.478 8.615 20.231 1.00 86.50 92 THR A CA 1
ATOM 719 C C . THR A 1 92 ? -2.750 8.277 18.929 1.00 86.50 92 THR A C 1
ATOM 721 O O . THR A 1 92 ? -1.802 8.981 18.572 1.00 86.50 92 THR A O 1
ATOM 724 N N . VAL A 1 93 ? -3.211 7.263 18.184 1.00 85.31 93 VAL A N 1
ATOM 725 C CA . VAL A 1 93 ? -2.637 6.856 16.891 1.00 85.31 93 VAL A CA 1
ATOM 726 C C . VAL A 1 93 ? -2.648 8.015 15.903 1.00 85.31 93 VAL A C 1
ATOM 728 O O . VAL A 1 93 ? -1.692 8.160 15.143 1.00 85.31 93 VAL A O 1
ATOM 731 N N . GLU A 1 94 ? -3.667 8.881 15.938 1.00 85.25 94 GLU A N 1
ATOM 732 C CA . GLU A 1 94 ? -3.731 10.071 15.084 1.00 85.25 94 GLU A CA 1
ATOM 733 C C . GLU A 1 94 ? -2.454 10.916 15.204 1.00 85.25 94 GLU A C 1
ATOM 735 O O . GLU A 1 94 ? -1.845 11.279 14.191 1.00 85.25 94 GLU A O 1
ATOM 740 N N . MET A 1 95 ? -2.016 11.194 16.435 1.00 85.69 95 MET A N 1
ATOM 741 C CA . MET A 1 95 ? -0.843 12.032 16.693 1.00 85.69 95 MET A CA 1
ATOM 742 C C . MET A 1 95 ? 0.435 11.400 16.131 1.00 85.69 95 MET A C 1
ATOM 744 O O . MET A 1 95 ? 1.291 12.102 15.589 1.00 85.69 95 MET A O 1
ATOM 748 N N . GLU A 1 96 ? 0.556 10.073 16.204 1.00 88.12 96 GLU A N 1
ATOM 749 C CA . GLU A 1 96 ? 1.724 9.345 15.702 1.00 88.12 96 GLU A CA 1
ATOM 750 C C . GLU A 1 96 ? 1.793 9.332 14.171 1.00 88.12 96 GLU A C 1
ATOM 752 O O . GLU A 1 96 ? 2.876 9.435 13.576 1.00 88.12 96 GLU A O 1
ATOM 757 N N . VAL A 1 97 ? 0.635 9.207 13.516 1.00 91.12 97 VAL A N 1
ATOM 758 C CA . VAL A 1 97 ? 0.561 9.003 12.065 1.00 91.12 97 VAL A CA 1
ATOM 759 C C . VAL A 1 97 ? 0.433 10.302 11.283 1.00 91.12 97 VAL A C 1
ATOM 761 O O . VAL A 1 97 ? 0.739 10.296 10.096 1.00 91.12 97 VAL A O 1
ATOM 764 N N . THR A 1 98 ? 0.074 11.420 11.924 1.00 90.69 98 THR A N 1
ATOM 765 C CA . THR A 1 98 ? -0.106 12.734 11.268 1.00 90.69 98 THR A CA 1
ATOM 766 C C . THR A 1 98 ? 1.125 13.173 10.464 1.00 90.69 98 THR A C 1
ATOM 768 O O . THR A 1 98 ? 1.005 13.766 9.399 1.00 90.69 98 THR A O 1
ATOM 771 N N . SER A 1 99 ? 2.334 12.829 10.914 1.00 91.06 99 SER A N 1
ATOM 772 C CA . SER A 1 99 ? 3.577 13.146 10.187 1.00 91.06 99 SER A CA 1
ATOM 773 C C . SER A 1 99 ? 3.933 12.146 9.069 1.00 91.06 99 SER A C 1
ATOM 775 O O . SER A 1 99 ?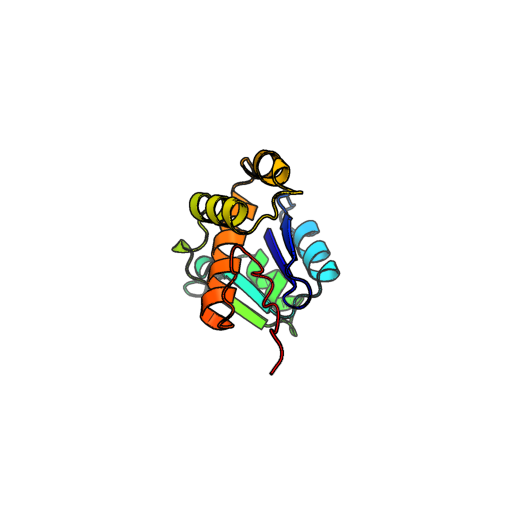 4.958 12.286 8.394 1.00 91.06 99 SER A O 1
ATOM 777 N N . LYS A 1 100 ? 3.132 11.093 8.864 1.00 93.44 100 LYS A N 1
ATOM 778 C CA . LYS A 1 100 ? 3.462 9.939 8.013 1.00 93.44 100 LYS A CA 1
ATOM 779 C C . LYS A 1 100 ? 2.741 9.988 6.663 1.00 93.44 100 LYS A C 1
ATOM 781 O O . LYS A 1 100 ? 1.895 9.153 6.338 1.00 93.44 100 LYS A O 1
ATOM 786 N N . TYR A 1 101 ? 3.151 10.952 5.843 1.00 95.88 101 TYR A N 1
ATOM 787 C CA . TYR A 1 101 ? 2.541 11.255 4.546 1.00 95.88 101 TYR A CA 1
ATOM 788 C C . TYR A 1 101 ? 2.287 10.034 3.642 1.00 95.88 101 TYR A C 1
ATOM 790 O O . TYR A 1 101 ? 1.187 9.850 3.120 1.00 95.88 101 T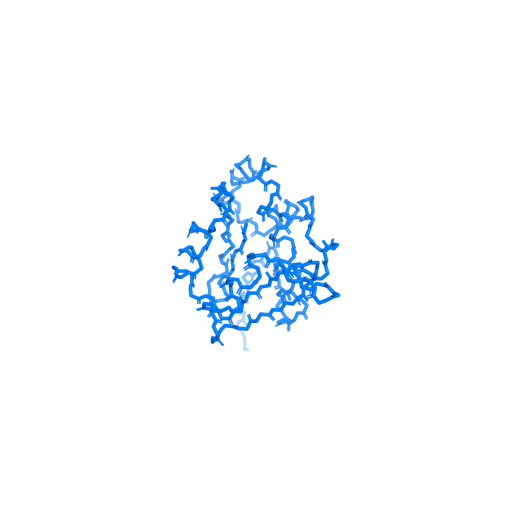YR A O 1
ATOM 798 N N . TYR A 1 102 ? 3.284 9.167 3.449 1.00 96.50 102 TYR A N 1
ATOM 799 C CA . TYR A 1 102 ? 3.204 8.099 2.449 1.00 96.50 102 TYR A CA 1
ATOM 800 C C . TYR A 1 102 ? 2.304 6.940 2.872 1.00 96.50 102 TYR A C 1
ATOM 802 O O . TYR A 1 102 ? 1.663 6.323 2.019 1.00 96.50 102 TYR A O 1
ATOM 810 N N . CYS A 1 103 ? 2.256 6.592 4.163 1.00 96.62 103 CYS A N 1
ATOM 811 C CA . CYS A 1 103 ? 1.320 5.559 4.608 1.00 96.62 103 CYS A CA 1
ATOM 812 C C . CYS A 1 103 ? -0.110 6.085 4.687 1.00 96.62 103 CYS A C 1
ATOM 814 O O . CYS A 1 103 ? -1.010 5.332 4.335 1.00 96.62 103 CYS A O 1
ATOM 816 N N . LEU A 1 104 ? -0.314 7.358 5.038 1.00 97.62 104 LEU A N 1
ATOM 817 C CA . LEU A 1 104 ? -1.632 7.993 4.993 1.00 97.62 104 LEU A CA 1
ATOM 818 C C . LEU A 1 104 ? -2.171 8.072 3.560 1.00 97.62 104 LEU A C 1
ATOM 820 O O . LEU A 1 104 ? -3.296 7.653 3.300 1.00 97.62 104 LEU A O 1
ATOM 824 N N . ALA A 1 105 ? -1.349 8.504 2.600 1.00 98.12 105 ALA A N 1
ATOM 825 C CA . ALA A 1 105 ? -1.736 8.505 1.192 1.00 98.12 105 ALA A CA 1
ATOM 826 C C . ALA A 1 105 ? -2.083 7.093 0.685 1.00 98.12 105 ALA A C 1
ATOM 828 O O . ALA A 1 105 ? -3.061 6.921 -0.038 1.00 98.12 105 ALA A O 1
ATOM 829 N N . ALA A 1 106 ? -1.316 6.073 1.086 1.00 97.94 106 ALA A N 1
ATOM 830 C CA . ALA A 1 106 ? -1.624 4.681 0.756 1.00 97.94 106 ALA A CA 1
ATOM 831 C C . ALA A 1 106 ? -2.922 4.193 1.422 1.00 97.94 106 ALA A C 1
ATOM 833 O O . ALA A 1 106 ? -3.696 3.485 0.784 1.00 97.94 106 ALA A O 1
ATOM 834 N N . ALA A 1 107 ? -3.179 4.589 2.670 1.00 97.06 107 ALA A N 1
ATOM 835 C CA . ALA A 1 107 ? -4.399 4.245 3.391 1.00 97.06 107 ALA A CA 1
ATOM 836 C C . ALA A 1 107 ? -5.641 4.818 2.709 1.00 97.06 107 ALA A C 1
ATOM 838 O O . ALA A 1 107 ? -6.616 4.097 2.536 1.00 97.06 107 ALA A O 1
ATOM 839 N N . ALA A 1 108 ? -5.583 6.070 2.244 1.00 97.19 108 ALA A N 1
ATOM 840 C CA . ALA A 1 108 ? -6.684 6.695 1.515 1.00 97.19 108 ALA A CA 1
ATOM 841 C C . ALA A 1 108 ? -7.081 5.902 0.265 1.00 97.19 108 ALA A C 1
ATOM 843 O O . ALA A 1 108 ? -8.260 5.624 0.049 1.00 97.19 108 ALA A O 1
ATOM 844 N N . ALA A 1 109 ? -6.091 5.508 -0.540 1.00 97.25 109 ALA A N 1
ATOM 845 C CA . ALA A 1 109 ? -6.331 4.702 -1.728 1.00 97.25 109 ALA A CA 1
ATOM 846 C C . ALA A 1 109 ? -6.867 3.310 -1.365 1.00 97.25 109 ALA A C 1
ATOM 848 O O . ALA A 1 109 ? -7.793 2.835 -2.013 1.00 97.25 109 ALA A O 1
ATOM 849 N N . LEU A 1 110 ? -6.317 2.682 -0.320 1.00 95.88 110 LEU A N 1
ATOM 850 C CA . LEU A 1 110 ? -6.712 1.348 0.129 1.00 95.88 110 LEU A CA 1
ATOM 851 C C . LEU A 1 110 ? -8.150 1.305 0.646 1.00 95.88 110 LEU A C 1
ATOM 853 O O . LEU A 1 110 ? -8.925 0.471 0.190 1.00 95.88 110 LEU A O 1
ATOM 857 N N . VAL A 1 111 ? -8.518 2.211 1.553 1.00 93.50 111 VAL A N 1
ATOM 858 C CA . VAL A 1 111 ? -9.886 2.294 2.084 1.00 93.50 111 VAL A CA 1
ATOM 859 C C . VAL A 1 111 ? -10.859 2.552 0.941 1.00 93.50 111 VAL A C 1
ATOM 861 O O . VAL A 1 111 ? -11.828 1.814 0.788 1.00 93.50 111 VAL A O 1
ATOM 864 N N . LYS A 1 112 ? -10.545 3.506 0.053 1.00 92.00 112 LYS A N 1
ATOM 865 C CA . LYS A 1 112 ? -11.408 3.804 -1.093 1.00 92.00 112 LYS A CA 1
ATOM 866 C C . LYS A 1 112 ? -11.565 2.621 -2.049 1.00 92.00 112 LYS A C 1
ATOM 868 O O . LYS A 1 112 ? -12.645 2.421 -2.601 1.00 92.00 112 LYS A O 1
ATOM 873 N N . TYR A 1 113 ? -10.490 1.864 -2.263 1.00 92.69 113 TYR A N 1
ATOM 874 C CA . TYR A 1 113 ? -10.497 0.667 -3.096 1.00 92.69 113 TYR A CA 1
ATOM 875 C C . TYR A 1 113 ? -11.396 -0.418 -2.502 1.00 92.69 113 TYR A C 1
ATOM 877 O O . TYR A 1 113 ? -12.242 -0.959 -3.207 1.00 92.69 113 TYR A O 1
ATOM 885 N N . VAL A 1 114 ? -11.264 -0.684 -1.199 1.00 89.19 114 VAL A N 1
ATOM 886 C CA . VAL A 1 114 ? -12.099 -1.662 -0.491 1.00 89.19 114 VAL A CA 1
ATOM 887 C C . VAL A 1 114 ? -13.569 -1.244 -0.501 1.00 89.19 114 VAL A C 1
ATOM 889 O O . VAL A 1 114 ? -14.418 -2.060 -0.847 1.00 89.19 114 VAL A O 1
ATOM 892 N N . GLU A 1 115 ? -13.876 0.022 -0.208 1.00 85.44 115 GLU A N 1
ATOM 893 C CA . GLU A 1 115 ? -15.251 0.539 -0.252 1.00 85.44 115 GLU A CA 1
ATOM 894 C C . GLU A 1 115 ? -15.900 0.347 -1.627 1.00 85.44 115 GLU A C 1
ATOM 896 O O . GLU A 1 115 ? -17.057 -0.055 -1.728 1.00 85.44 115 GLU A O 1
ATOM 901 N N . PHE A 1 116 ? -15.155 0.641 -2.696 1.00 81.31 116 PHE A N 1
ATOM 902 C CA . PHE A 1 116 ? -15.689 0.638 -4.055 1.00 81.31 116 PHE A CA 1
ATOM 903 C C . PHE A 1 116 ? -15.771 -0.764 -4.672 1.00 81.31 116 PHE A C 1
ATOM 905 O O . PHE A 1 116 ? -16.767 -1.089 -5.310 1.00 81.31 116 PHE A O 1
ATOM 912 N N . ILE A 1 117 ? -14.728 -1.582 -4.512 1.00 71.38 117 ILE A N 1
ATOM 913 C CA . ILE A 1 117 ? -14.607 -2.874 -5.208 1.00 71.38 117 ILE A CA 1
ATOM 914 C C . ILE A 1 117 ? -15.257 -3.998 -4.401 1.00 71.38 117 ILE A C 1
ATOM 916 O O . ILE A 1 117 ? -15.863 -4.892 -4.982 1.00 71.38 117 ILE A O 1
ATOM 920 N N . GLN A 1 118 ? -15.154 -3.958 -3.070 1.00 59.31 118 GLN A N 1
ATOM 921 C CA . GLN A 1 118 ? -15.633 -5.044 -2.208 1.00 59.31 118 GLN A CA 1
ATOM 922 C C . GLN A 1 118 ? -17.050 -4.793 -1.668 1.00 59.31 118 GLN A C 1
ATOM 924 O O . GLN A 1 118 ? -17.588 -5.649 -0.972 1.00 59.31 118 GLN A O 1
ATOM 929 N N . ASN A 1 119 ? -17.663 -3.640 -1.982 1.00 61.25 119 ASN A N 1
ATOM 930 C CA . ASN A 1 119 ? -18.974 -3.218 -1.468 1.00 61.25 119 ASN A CA 1
ATOM 931 C C . ASN A 1 119 ? -19.062 -3.274 0.074 1.00 61.25 119 ASN A C 1
ATOM 933 O O . ASN A 1 119 ? -20.110 -3.567 0.650 1.00 61.25 119 ASN A O 1
ATOM 937 N N . ILE A 1 120 ? -17.934 -3.027 0.747 1.00 64.81 120 ILE A N 1
ATOM 938 C CA . ILE A 1 120 ? -17.838 -2.986 2.206 1.00 64.81 120 ILE A CA 1
ATOM 939 C C . ILE A 1 120 ? -17.943 -1.527 2.631 1.00 64.81 120 ILE A C 1
ATOM 941 O O . ILE A 1 120 ? -17.098 -0.711 2.274 1.00 64.81 120 ILE A O 1
ATOM 945 N N . VAL A 1 121 ? -18.960 -1.200 3.422 1.00 63.59 121 VAL A N 1
ATOM 946 C CA . VAL A 1 121 ? -19.061 0.110 4.068 1.00 63.59 121 VAL A CA 1
ATOM 947 C C . VAL A 1 121 ? -18.426 -0.002 5.447 1.00 63.59 121 VAL A C 1
ATOM 949 O O . VAL A 1 121 ? -18.912 -0.755 6.291 1.00 63.59 121 VAL A O 1
ATOM 952 N N . PHE A 1 122 ? -17.345 0.738 5.686 1.00 60.69 122 PHE A N 1
ATOM 953 C CA . PHE A 1 122 ? -16.863 0.946 7.047 1.00 60.69 122 PHE A CA 1
ATOM 954 C C . PHE A 1 122 ? -17.794 1.955 7.727 1.00 60.69 122 PHE A C 1
ATOM 956 O O . PHE A 1 122 ? -18.000 3.052 7.213 1.00 60.69 122 PHE A O 1
ATOM 963 N N . VAL A 1 123 ? -18.415 1.557 8.837 1.00 57.03 123 VAL A N 1
ATOM 964 C CA . VAL A 1 123 ? -19.369 2.389 9.584 1.00 57.03 123 VAL A CA 1
ATOM 965 C C . VAL A 1 123 ? -18.726 2.793 10.907 1.00 57.03 123 VAL A C 1
ATOM 967 O O . VAL A 1 123 ? -18.241 1.927 11.632 1.00 57.03 123 VAL A O 1
ATOM 970 N N . ASP A 1 124 ? -18.776 4.085 11.241 1.00 55.88 124 ASP A N 1
ATOM 971 C CA . ASP A 1 124 ? -18.155 4.695 12.435 1.00 55.88 124 ASP A CA 1
ATOM 972 C C . ASP A 1 124 ? -18.731 4.204 13.778 1.00 55.88 124 ASP A C 1
ATOM 974 O O . ASP A 1 124 ? -18.333 4.663 14.847 1.00 55.88 124 ASP A O 1
ATOM 978 N N . THR A 1 125 ? -19.706 3.295 13.794 1.00 46.94 125 THR A N 1
ATOM 979 C CA . THR A 1 125 ? -20.341 2.853 15.040 1.00 46.94 125 THR A CA 1
ATOM 980 C C . THR A 1 125 ? -20.995 1.492 14.849 1.00 46.94 125 THR A C 1
ATOM 982 O O . THR A 1 125 ? -21.918 1.341 14.047 1.00 46.94 125 THR A O 1
ATOM 985 N N . ILE A 1 126 ? -20.570 0.499 15.635 1.00 42.78 126 ILE A N 1
ATOM 986 C CA . ILE A 1 126 ? -21.395 -0.680 15.900 1.00 42.78 126 ILE A CA 1
ATOM 987 C C . ILE A 1 126 ? -22.582 -0.165 16.713 1.00 42.78 126 ILE A C 1
ATOM 989 O O . ILE A 1 126 ? -22.491 0.024 17.925 1.00 42.78 126 ILE A O 1
ATOM 993 N N . VAL A 1 127 ? -23.703 0.109 16.050 1.00 35.25 127 VAL A N 1
ATOM 994 C CA . VAL A 1 127 ? -24.974 0.145 16.764 1.00 35.25 127 VAL A CA 1
ATOM 995 C C . VAL A 1 127 ? -25.179 -1.287 17.231 1.00 35.25 127 VAL A C 1
ATOM 997 O O . VAL A 1 127 ? -25.259 -2.194 16.401 1.00 35.25 127 VAL A O 1
ATOM 1000 N N . TRP A 1 128 ? -25.208 -1.511 18.545 1.00 37.47 128 TRP A N 1
ATOM 1001 C CA . TRP A 1 128 ? -25.739 -2.749 19.095 1.00 37.47 128 TRP A CA 1
ATOM 1002 C C . TRP A 1 128 ? -27.134 -2.922 18.502 1.00 37.47 128 TRP A C 1
ATOM 1004 O O . TRP A 1 128 ? -28.086 -2.277 18.942 1.00 37.47 128 TRP A O 1
ATOM 1014 N N . GLN A 1 129 ? -27.265 -3.755 17.470 1.00 35.53 129 GLN A N 1
ATOM 1015 C CA . GLN A 1 129 ? -28.563 -4.250 17.057 1.00 35.53 129 GLN A CA 1
ATOM 1016 C C . GLN A 1 129 ? -28.977 -5.220 18.157 1.00 35.53 129 GLN A C 1
ATOM 1018 O O . GLN A 1 129 ? -28.736 -6.423 18.106 1.00 35.53 129 GLN A O 1
ATOM 1023 N N . GLN A 1 130 ? -29.527 -4.648 19.225 1.00 40.03 130 GLN A N 1
ATOM 1024 C CA . GLN A 1 130 ? -30.281 -5.379 20.214 1.00 40.03 130 GLN A CA 1
ATOM 1025 C C . GLN A 1 130 ? -31.468 -5.956 19.446 1.00 40.03 130 GLN A C 1
ATOM 1027 O O . GLN A 1 130 ? -32.424 -5.245 19.139 1.00 40.03 130 GLN A O 1
ATOM 1032 N N . GLN A 1 131 ? -31.364 -7.225 19.048 1.00 39.12 131 GLN A N 1
ATOM 1033 C CA . GLN A 1 131 ? -32.529 -7.997 18.645 1.00 39.12 131 GLN A CA 1
ATOM 1034 C C . GLN A 1 131 ? -33.495 -7.955 19.830 1.00 39.12 131 GLN A C 1
ATOM 1036 O O . GLN A 1 131 ? -33.266 -8.595 20.855 1.00 39.12 131 GLN A O 1
ATOM 1041 N N . GLN A 1 132 ? -34.525 -7.120 19.718 1.00 34.44 132 GLN A N 1
ATOM 1042 C CA . GLN A 1 132 ? -35.666 -7.170 20.615 1.00 34.44 132 GLN A CA 1
ATOM 1043 C C . GLN A 1 132 ? -36.534 -8.361 20.193 1.00 34.44 132 GLN A C 1
ATOM 1045 O O . GLN A 1 132 ? -36.765 -8.538 18.993 1.00 34.44 132 GLN A O 1
ATOM 1050 N N . PRO A 1 133 ? -36.973 -9.194 21.148 1.00 44.06 133 PRO A N 1
ATOM 1051 C CA . PRO A 1 133 ? -37.716 -10.404 20.856 1.00 44.06 133 PRO A CA 1
ATOM 1052 C C . PRO A 1 133 ? -39.177 -10.060 20.582 1.00 44.06 133 PRO A C 1
ATOM 1054 O O . PRO A 1 133 ? -39.805 -9.438 21.431 1.00 44.06 133 PRO A O 1
ATOM 1057 N N . TRP A 1 134 ? -39.693 -10.511 19.438 1.00 52.19 134 TRP A N 1
ATOM 1058 C CA . TRP A 1 134 ? -40.968 -11.228 19.323 1.00 52.19 134 TRP A CA 1
ATOM 1059 C C . TRP A 1 134 ? -40.829 -12.237 18.186 1.00 52.19 134 TRP A C 1
ATOM 1061 O O . TRP A 1 134 ? -40.523 -11.797 17.054 1.00 52.19 134 TRP A O 1
#

Sequence (134 aa):
MASINLKSPLLTLSQFSDTPTYVKTITKLQILLPVEIIMPNTACESGNMTKLFTLVNDQFVNTSLSAVQRKYFNEARGIQYVKQLCVPEFSTVEMEVTSKYYCLAAAAALVKYVEFIQNIVFVDTIVWQQQQPW

InterPro domains:
  IPR007860 DNA mismatch repair protein MutS, connector domain [PF05188] (1-119)
  IPR036678 MutS, connector domain superfamily [G3DSA:3.30.420.110] (1-125)

Organism: Mytilus edulis (NCBI:txid6550)

Secondary structure (DSSP, 8-state):
-EEEETTTTEEEE------TT-HHHHHHHHHH--SEEEEEGGGSGGG---HHHHHHHHH-TTSEEEEE-GGG--HHHHHHHHHHHS-GGGTTHHHHHTT-HHHHHHHHHHHHHHHHHS-PPP-S----------

Foldseek 3Di:
DWDADPVPGDIDFDDDDDDPQCVVVVVVCVVVVAQEDEDA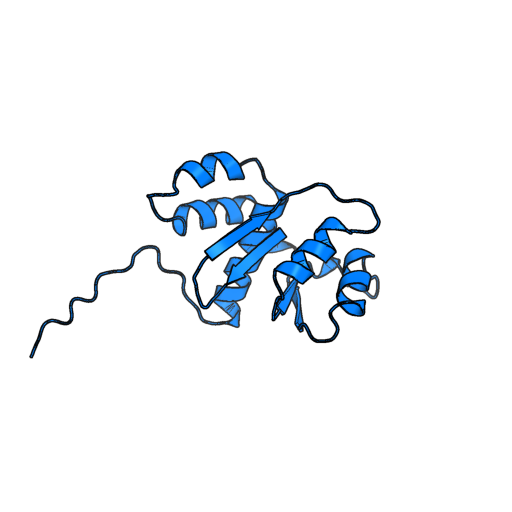LVCCPPNDHDPVRVVCCVPVVNHHYHHDHLVQLFLVQLLVCCCQQPDPVVNCVSVVCVVPSRRSSVNSRVVVCCCPVVVDDRHSDDPPPPPDDD

Radius of gyration: 16.64 Å; chains: 1; bounding box: 58×30×43 Å

pLDDT: mean 86.94, std 15.85, range [34.44, 98.12]